Protein AF-A0A357F1Q5-F1 (afdb_monomer_lite)

pLDDT: mean 77.77, std 7.7, range [53.22, 88.0]

Radius of gyration: 19.48 Å; chains: 1; bounding box: 35×15×58 Å

Structure (mmCIF, N/CA/C/O backbone):
data_AF-A0A357F1Q5-F1
#
_entry.id   AF-A0A357F1Q5-F1
#
loop_
_atom_site.group_PDB
_atom_site.id
_atom_site.type_symbol
_atom_site.label_atom_id
_atom_site.label_alt_id
_atom_site.label_comp_id
_atom_site.label_asym_id
_atom_site.label_entity_id
_atom_site.label_seq_id
_atom_site.pdbx_PDB_ins_code
_atom_site.Cartn_x
_atom_site.Cartn_y
_atom_site.Cartn_z
_atom_site.occupancy
_atom_site.B_iso_or_equiv
_atom_site.auth_seq_id
_atom_site.auth_comp_id
_atom_site.auth_asym_id
_atom_site.auth_atom_id
_atom_site.pdbx_PDB_model_num
ATOM 1 N N . MET A 1 1 ? -4.225 5.204 6.757 1.00 65.00 1 MET A N 1
ATOM 2 C CA . MET A 1 1 ? -4.358 5.420 5.295 1.00 65.00 1 MET A CA 1
ATOM 3 C C . MET A 1 1 ? -3.337 6.413 4.748 1.00 65.00 1 MET A C 1
ATOM 5 O O . MET A 1 1 ? -2.844 6.181 3.656 1.00 65.00 1 MET A O 1
ATOM 9 N N . THR A 1 2 ? -2.955 7.461 5.487 1.00 75.06 2 THR A N 1
ATOM 10 C CA . THR A 1 2 ? -1.856 8.374 5.105 1.00 75.06 2 THR A CA 1
ATOM 11 C C . THR A 1 2 ? -0.542 7.638 4.816 1.00 75.06 2 THR A C 1
ATOM 13 O O . THR A 1 2 ? 0.046 7.842 3.760 1.00 75.06 2 THR A O 1
ATOM 16 N N . LEU A 1 3 ? -0.127 6.706 5.683 1.00 76.38 3 LEU A N 1
ATOM 17 C CA . LEU A 1 3 ? 1.082 5.894 5.473 1.00 76.38 3 LEU A CA 1
ATOM 18 C C . LEU A 1 3 ? 0.998 5.016 4.211 1.00 76.38 3 LEU A C 1
ATOM 20 O O . LEU A 1 3 ? 1.965 4.895 3.469 1.00 76.38 3 LEU A O 1
ATOM 24 N N . THR A 1 4 ? -0.177 4.447 3.937 1.00 73.75 4 THR A N 1
ATOM 25 C CA . THR A 1 4 ? -0.442 3.644 2.736 1.00 73.75 4 THR A CA 1
ATOM 26 C C . THR A 1 4 ? -0.367 4.491 1.467 1.00 73.75 4 THR A C 1
ATOM 28 O O . THR A 1 4 ? 0.176 4.049 0.461 1.00 73.75 4 THR A O 1
ATOM 31 N N . PHE A 1 5 ? -0.879 5.723 1.525 1.00 76.62 5 PHE A N 1
ATOM 32 C CA . PHE A 1 5 ? -0.848 6.665 0.411 1.00 76.62 5 PHE A CA 1
ATOM 33 C C . PHE A 1 5 ? 0.587 7.085 0.071 1.00 76.62 5 PHE A C 1
ATOM 35 O O . PHE A 1 5 ? 1.000 6.983 -1.081 1.00 76.62 5 PHE A O 1
ATOM 42 N N . PHE A 1 6 ? 1.378 7.467 1.079 1.00 82.38 6 PHE A N 1
ATOM 43 C CA . PHE A 1 6 ? 2.792 7.801 0.885 1.00 82.38 6 PHE A CA 1
ATOM 44 C C . PHE A 1 6 ? 3.627 6.592 0.444 1.00 82.38 6 PHE A C 1
ATOM 46 O O . PHE A 1 6 ? 4.441 6.719 -0.467 1.00 82.38 6 PHE A O 1
ATOM 53 N N . GLY A 1 7 ? 3.388 5.411 1.022 1.00 79.25 7 GLY A N 1
ATOM 54 C CA . GLY A 1 7 ? 4.036 4.170 0.590 1.00 79.25 7 GLY A CA 1
ATOM 55 C C . GLY A 1 7 ? 3.722 3.820 -0.867 1.00 79.25 7 GLY A C 1
ATOM 56 O O . GLY A 1 7 ? 4.626 3.462 -1.618 1.00 79.25 7 GLY A O 1
ATOM 57 N N . GLY A 1 8 ? 2.468 3.999 -1.298 1.00 77.50 8 GLY A N 1
ATOM 58 C CA . GLY A 1 8 ? 2.058 3.822 -2.692 1.00 77.50 8 GLY A CA 1
ATOM 59 C C . GLY A 1 8 ? 2.725 4.822 -3.639 1.00 77.50 8 GLY A C 1
ATOM 60 O O . GLY A 1 8 ? 3.245 4.422 -4.678 1.00 77.50 8 GLY A O 1
ATOM 61 N N . LEU A 1 9 ? 2.776 6.102 -3.260 1.00 84.06 9 LEU A N 1
ATOM 62 C CA . LEU A 1 9 ? 3.417 7.158 -4.051 1.00 84.06 9 LEU A CA 1
ATOM 63 C C . LEU A 1 9 ? 4.915 6.876 -4.275 1.00 84.06 9 LEU A C 1
ATOM 65 O O . LEU A 1 9 ? 5.414 6.958 -5.401 1.00 84.06 9 LEU A O 1
ATOM 69 N N . ILE A 1 10 ? 5.625 6.496 -3.207 1.00 86.38 10 ILE A N 1
ATOM 70 C CA . ILE A 1 10 ? 7.049 6.140 -3.257 1.00 86.38 10 ILE A CA 1
ATOM 71 C C . ILE A 1 10 ? 7.250 4.866 -4.087 1.00 86.38 10 ILE A C 1
ATOM 73 O O . ILE A 1 10 ? 8.136 4.825 -4.940 1.00 86.38 10 ILE A O 1
ATOM 77 N N . GLY A 1 11 ? 6.403 3.851 -3.892 1.00 81.62 11 GLY A N 1
ATOM 78 C CA . GLY A 1 11 ? 6.472 2.587 -4.627 1.00 81.62 11 GLY A CA 1
ATOM 79 C C . GLY A 1 11 ? 6.298 2.758 -6.138 1.00 81.62 11 GLY A C 1
ATOM 80 O O . GLY A 1 11 ? 7.088 2.212 -6.904 1.00 81.62 11 GLY A O 1
ATOM 81 N N . VAL A 1 12 ? 5.323 3.565 -6.576 1.00 81.25 12 VAL A N 1
ATOM 82 C CA . VAL A 1 12 ? 5.116 3.876 -8.003 1.00 81.25 12 VAL A CA 1
ATOM 83 C C . VAL A 1 12 ? 6.313 4.635 -8.577 1.00 81.25 12 VAL A C 1
ATOM 85 O O . VAL A 1 12 ? 6.799 4.289 -9.654 1.00 81.25 12 VAL A O 1
ATOM 88 N N . SER A 1 13 ? 6.830 5.624 -7.845 1.00 85.94 13 SER A N 1
ATOM 89 C CA . SER A 1 13 ? 7.986 6.417 -8.285 1.00 85.94 13 SER A CA 1
ATOM 90 C C . SER A 1 13 ? 9.231 5.543 -8.481 1.00 85.94 13 SER A C 1
ATOM 92 O O . SER A 1 13 ? 9.916 5.650 -9.499 1.00 85.94 13 SER A O 1
ATOM 94 N N . LEU A 1 14 ? 9.490 4.621 -7.548 1.00 85.69 14 LEU A N 1
ATOM 95 C CA . LEU A 1 14 ? 10.582 3.652 -7.657 1.00 85.69 14 LEU A CA 1
ATOM 96 C C . LEU A 1 14 ? 10.365 2.650 -8.793 1.00 85.69 14 LEU A C 1
ATOM 98 O O . LEU A 1 14 ? 11.309 2.365 -9.523 1.00 85.69 14 LEU A O 1
ATOM 102 N N . ALA A 1 15 ? 9.146 2.141 -8.985 1.00 80.31 15 ALA A N 1
ATOM 103 C CA . ALA A 1 15 ? 8.844 1.192 -10.057 1.00 80.31 15 ALA A CA 1
ATOM 104 C C . ALA A 1 15 ? 9.116 1.789 -11.449 1.00 80.31 15 ALA A C 1
ATOM 106 O O . ALA A 1 15 ? 9.737 1.141 -12.296 1.00 80.31 15 ALA A O 1
ATOM 107 N N . VAL A 1 16 ? 8.710 3.045 -11.666 1.00 81.19 16 VAL A N 1
ATOM 108 C CA . VAL A 1 16 ? 8.990 3.780 -12.909 1.00 81.19 16 VAL A CA 1
ATOM 109 C C . VAL A 1 16 ? 10.490 4.040 -13.064 1.00 81.19 16 VAL A C 1
ATOM 111 O O . VAL A 1 16 ? 11.035 3.834 -14.150 1.00 81.19 16 VAL A O 1
ATOM 114 N N . GLY A 1 17 ? 11.173 4.451 -11.990 1.00 85.81 17 GLY A N 1
ATOM 115 C CA . GLY A 1 17 ? 12.616 4.704 -12.004 1.00 85.81 17 GLY A CA 1
ATOM 116 C C . GLY A 1 17 ? 13.437 3.455 -12.332 1.00 85.81 17 GLY A C 1
ATOM 117 O O . GLY A 1 17 ? 14.278 3.489 -13.226 1.00 85.81 17 GLY A O 1
ATOM 118 N N . ILE A 1 18 ? 13.148 2.333 -11.669 1.00 84.25 18 ILE A N 1
ATOM 119 C CA . ILE A 1 18 ? 13.819 1.047 -11.902 1.00 84.25 18 ILE A CA 1
ATOM 120 C C . ILE A 1 18 ? 13.543 0.550 -13.322 1.00 84.25 18 ILE A C 1
ATOM 122 O O . ILE A 1 18 ? 14.474 0.122 -13.996 1.00 84.25 18 ILE A O 1
ATOM 126 N N . SER A 1 19 ? 12.303 0.655 -13.808 1.00 78.19 19 SER A N 1
ATOM 127 C CA . SER A 1 19 ? 11.964 0.227 -15.173 1.00 78.19 19 SER A CA 1
ATOM 128 C C . SER A 1 19 ? 12.744 1.013 -16.228 1.00 78.19 19 SER A C 1
ATOM 130 O O . SER A 1 19 ? 13.303 0.413 -17.141 1.00 78.19 19 SER A O 1
ATOM 132 N N . ASN A 1 20 ? 12.864 2.337 -16.068 1.00 80.50 20 ASN A N 1
ATOM 133 C CA . ASN A 1 20 ? 13.689 3.167 -16.952 1.00 80.50 20 ASN A CA 1
ATOM 134 C C . ASN A 1 20 ? 15.179 2.808 -16.855 1.00 80.50 20 ASN A C 1
ATOM 136 O O . ASN A 1 20 ? 15.856 2.727 -17.876 1.00 80.50 20 ASN A O 1
ATOM 140 N N . LEU A 1 21 ? 15.689 2.558 -15.644 1.00 83.06 21 LEU A N 1
ATOM 141 C CA . LEU A 1 21 ? 17.089 2.187 -15.430 1.00 83.06 21 LEU A CA 1
ATOM 142 C C . LEU A 1 21 ? 17.430 0.850 -16.105 1.00 83.06 21 LEU A C 1
ATOM 144 O O . LEU A 1 21 ? 18.462 0.728 -16.760 1.00 83.06 21 LEU A O 1
ATOM 148 N N . VAL A 1 22 ? 16.542 -0.140 -15.979 1.00 80.56 22 VAL A N 1
ATOM 149 C CA . VAL A 1 22 ? 16.674 -1.453 -16.626 1.00 80.56 22 VAL A CA 1
ATOM 150 C C . VAL A 1 22 ? 16.639 -1.312 -18.146 1.00 80.56 22 VAL A C 1
ATOM 152 O O . VAL A 1 22 ? 17.467 -1.915 -18.821 1.00 80.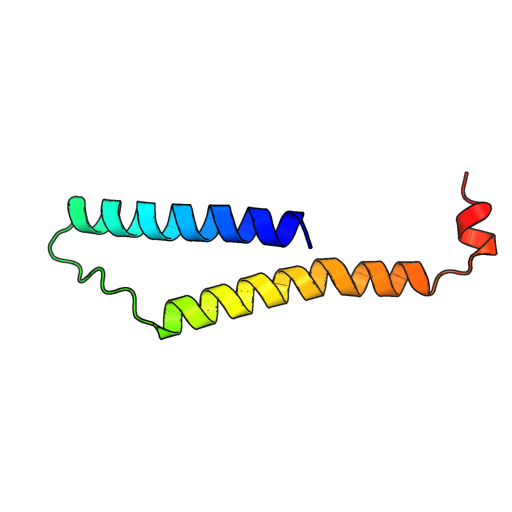56 22 VAL A O 1
ATOM 155 N N . MET A 1 23 ? 15.747 -0.474 -18.681 1.00 74.75 23 MET A N 1
ATOM 156 C CA . MET A 1 23 ? 15.646 -0.223 -20.123 1.00 74.75 23 MET A CA 1
ATOM 157 C C . MET A 1 23 ? 16.902 0.462 -20.687 1.00 74.75 23 MET A C 1
ATOM 159 O O . MET A 1 23 ? 17.288 0.209 -21.826 1.00 74.75 23 MET A O 1
ATOM 163 N N . LEU A 1 24 ? 17.563 1.298 -19.880 1.00 77.25 24 LEU A N 1
ATOM 164 C CA . LEU A 1 24 ? 18.7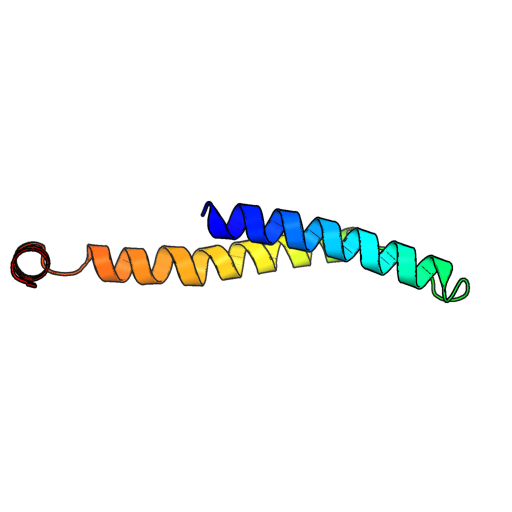98 1.991 -20.248 1.00 77.25 24 LEU A CA 1
ATOM 165 C C . LEU A 1 24 ? 20.036 1.080 -20.167 1.00 77.25 24 LEU A C 1
ATOM 167 O O . LEU A 1 24 ? 20.950 1.213 -20.977 1.00 77.25 24 LEU A O 1
ATOM 171 N N . LEU A 1 25 ? 20.065 0.152 -19.206 1.00 78.12 25 LEU A N 1
ATOM 172 C CA . LEU A 1 25 ? 21.167 -0.799 -19.006 1.00 78.12 25 LEU A CA 1
ATOM 173 C C . LEU A 1 25 ? 21.080 -2.022 -19.929 1.00 78.12 25 LEU A C 1
ATOM 175 O O . LEU A 1 25 ? 22.112 -2.572 -20.308 1.00 78.12 25 LEU A O 1
ATOM 179 N N . ILE A 1 26 ? 19.868 -2.467 -20.274 1.00 75.69 26 ILE A N 1
ATOM 180 C CA . ILE A 1 26 ? 19.632 -3.665 -21.086 1.00 75.69 26 ILE A CA 1
ATOM 181 C C . ILE A 1 26 ? 18.561 -3.350 -22.147 1.00 75.69 26 ILE A C 1
ATOM 183 O O . ILE A 1 26 ? 17.383 -3.656 -21.952 1.00 75.69 26 ILE A O 1
ATOM 187 N N . PRO A 1 27 ? 18.954 -2.782 -23.305 1.00 66.56 27 PRO A N 1
ATOM 188 C CA . PRO A 1 27 ? 18.021 -2.374 -24.364 1.00 66.56 27 PRO A CA 1
ATOM 189 C C . PRO A 1 27 ? 17.267 -3.545 -25.014 1.00 66.56 27 PRO A C 1
ATOM 191 O O . PRO A 1 27 ? 16.288 -3.346 -25.726 1.00 66.56 27 PRO A O 1
ATOM 194 N N . SER A 1 28 ? 17.753 -4.771 -24.813 1.00 64.81 28 SER A N 1
ATOM 195 C CA . SER A 1 28 ? 17.211 -6.006 -25.380 1.00 64.81 28 SER A CA 1
ATOM 196 C C . SER A 1 28 ? 16.070 -6.619 -24.564 1.00 64.81 28 SER A C 1
ATOM 198 O O . SER A 1 28 ? 15.403 -7.523 -25.066 1.00 64.81 28 SER A O 1
ATOM 200 N N . ILE A 1 29 ? 15.819 -6.150 -23.335 1.00 63.97 29 ILE A N 1
ATOM 201 C CA . ILE A 1 29 ? 14.658 -6.585 -22.553 1.00 63.97 29 ILE A CA 1
ATOM 202 C C . ILE A 1 29 ? 13.494 -5.639 -22.868 1.00 63.97 29 ILE A C 1
ATOM 204 O O . ILE A 1 29 ? 13.609 -4.437 -22.616 1.00 63.97 29 ILE A O 1
ATOM 208 N N . PRO A 1 30 ? 12.359 -6.142 -23.387 1.00 63.41 30 PRO A N 1
ATOM 209 C CA . PRO A 1 30 ? 11.169 -5.325 -23.546 1.00 63.41 30 PRO A CA 1
ATOM 210 C C . PRO A 1 30 ? 10.667 -4.912 -22.158 1.00 63.41 30 PRO A C 1
ATOM 212 O O . PRO A 1 30 ? 10.006 -5.673 -21.457 1.00 63.41 30 PRO A O 1
ATOM 215 N N . GLY A 1 31 ? 10.994 -3.685 -21.751 1.00 63.12 31 GLY A N 1
ATOM 216 C CA . GLY A 1 31 ? 10.473 -3.025 -20.551 1.00 63.12 31 GLY A CA 1
ATOM 217 C C . GLY A 1 31 ? 9.018 -2.583 -20.719 1.00 63.12 31 GLY A C 1
ATOM 218 O O . GLY A 1 31 ? 8.660 -1.463 -20.364 1.00 63.12 31 GLY A O 1
ATOM 219 N N . THR A 1 32 ? 8.178 -3.415 -21.334 1.00 67.62 32 THR A N 1
ATOM 22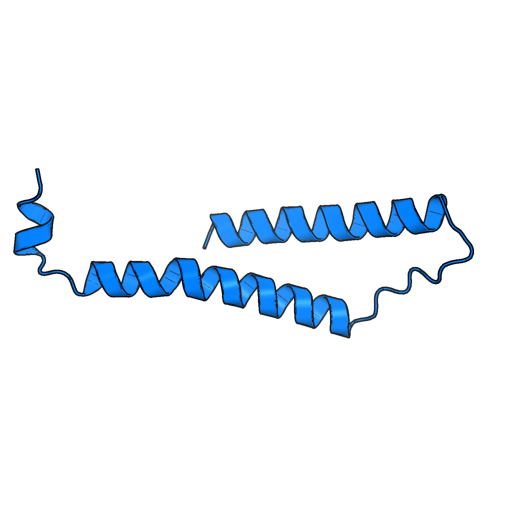0 C CA . THR A 1 32 ? 6.766 -3.110 -21.551 1.00 67.62 32 THR A CA 1
ATOM 221 C C . THR A 1 32 ? 6.011 -3.354 -20.254 1.00 67.62 32 THR A C 1
ATOM 223 O O . THR A 1 32 ? 5.677 -4.486 -19.910 1.00 67.62 32 THR A O 1
ATOM 226 N N . ILE A 1 33 ? 5.756 -2.279 -19.512 1.00 66.88 33 ILE A N 1
ATOM 227 C CA . ILE A 1 33 ? 4.867 -2.314 -18.352 1.00 66.88 33 ILE A CA 1
ATOM 228 C C . ILE A 1 33 ? 3.445 -2.522 -18.877 1.00 66.88 33 ILE A C 1
ATOM 230 O O . ILE A 1 33 ? 2.817 -1.600 -19.396 1.00 66.88 33 ILE A O 1
ATOM 234 N N . GLU A 1 34 ? 2.939 -3.746 -18.769 1.00 77.94 34 GLU A N 1
ATOM 235 C CA . GLU A 1 34 ? 1.565 -4.045 -19.155 1.00 77.94 34 GLU A CA 1
ATOM 236 C C . GLU A 1 34 ? 0.568 -3.466 -18.139 1.00 77.94 34 GLU A C 1
ATOM 238 O O . GLU A 1 34 ? 0.777 -3.507 -16.924 1.00 77.94 34 GLU A O 1
ATOM 243 N N . MET A 1 35 ? -0.560 -2.947 -18.634 1.00 76.94 35 MET A N 1
ATOM 244 C CA . MET A 1 35 ? -1.559 -2.240 -17.818 1.00 76.94 35 MET A CA 1
ATOM 245 C C . MET A 1 35 ? -2.095 -3.093 -16.650 1.00 76.94 35 MET A C 1
ATOM 247 O O . MET A 1 35 ? -2.424 -2.568 -15.586 1.00 76.94 35 MET A O 1
ATOM 251 N N . TRP A 1 36 ? -2.153 -4.419 -16.815 1.00 79.06 36 TRP A N 1
ATOM 252 C CA . TRP A 1 36 ? -2.620 -5.336 -15.772 1.00 79.06 36 TRP A CA 1
ATOM 253 C C . TRP A 1 36 ? -1.637 -5.463 -14.598 1.00 79.06 36 TRP A C 1
ATOM 255 O O . TRP A 1 36 ? -2.083 -5.625 -13.464 1.00 79.06 36 TRP A O 1
ATOM 265 N N . MET A 1 37 ? -0.325 -5.313 -14.822 1.00 80.12 37 MET A N 1
ATOM 266 C CA . MET A 1 37 ? 0.674 -5.298 -13.742 1.00 80.12 37 MET A CA 1
ATOM 267 C C . MET A 1 37 ? 0.486 -4.080 -12.833 1.00 80.12 37 MET A C 1
ATOM 269 O O . MET A 1 37 ? 0.615 -4.182 -11.613 1.00 80.12 37 MET A O 1
ATOM 273 N N . ILE A 1 38 ? 0.115 -2.933 -13.413 1.00 78.44 38 ILE A N 1
ATOM 274 C CA . ILE A 1 38 ? -0.222 -1.722 -12.653 1.00 78.44 38 ILE A CA 1
ATOM 275 C C . ILE A 1 38 ? -1.494 -1.955 -11.829 1.00 78.44 38 ILE A C 1
ATOM 277 O O . ILE A 1 38 ? -1.541 -1.608 -10.649 1.00 78.44 38 ILE A O 1
ATOM 281 N N . ALA A 1 39 ? -2.513 -2.588 -12.421 1.00 83.31 39 ALA A N 1
ATOM 282 C CA . ALA A 1 39 ? -3.745 -2.922 -11.711 1.00 83.31 39 ALA A CA 1
ATOM 283 C C . ALA A 1 39 ? -3.484 -3.864 -10.522 1.00 83.31 39 ALA A C 1
ATOM 285 O O . ALA A 1 39 ? -3.973 -3.611 -9.421 1.00 83.31 39 ALA A O 1
ATOM 286 N N . ILE A 1 40 ? -2.664 -4.904 -10.708 1.00 86.38 40 ILE A N 1
ATOM 287 C CA . ILE A 1 40 ? -2.280 -5.819 -9.625 1.00 86.38 40 ILE A CA 1
ATOM 288 C C . ILE A 1 40 ? -1.495 -5.087 -8.537 1.00 86.38 40 ILE A C 1
ATOM 290 O O . ILE A 1 40 ? -1.793 -5.276 -7.358 1.00 86.38 40 ILE A O 1
ATOM 294 N N . SER A 1 41 ? -0.532 -4.231 -8.893 1.00 80.31 41 SER A N 1
ATOM 295 C CA . SER A 1 41 ? 0.261 -3.514 -7.886 1.00 80.31 41 SER A CA 1
ATOM 296 C C . SER A 1 41 ? -0.609 -2.589 -7.024 1.00 80.31 41 SER A C 1
ATOM 298 O O . SER A 1 41 ? -0.446 -2.553 -5.801 1.00 80.31 41 SER A O 1
ATOM 300 N N . LEU A 1 42 ? -1.600 -1.920 -7.627 1.00 81.38 42 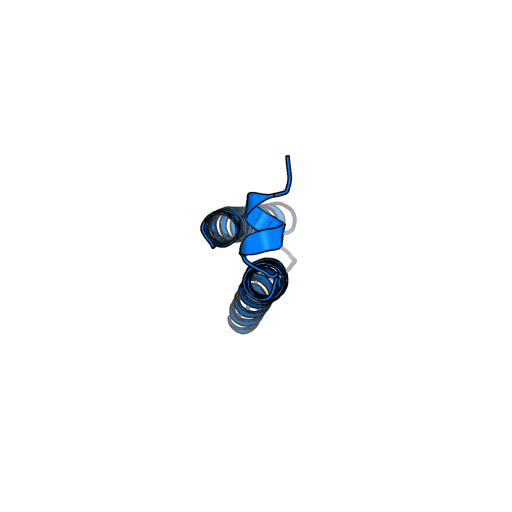LEU A N 1
ATOM 301 C CA . LEU A 1 42 ? -2.586 -1.110 -6.910 1.00 81.38 42 LEU A CA 1
ATOM 302 C C . LEU A 1 42 ? -3.463 -1.956 -5.985 1.00 81.38 42 LEU A C 1
ATOM 304 O O . LEU A 1 42 ? -3.621 -1.609 -4.813 1.00 81.38 42 LEU A O 1
ATOM 308 N N . VAL A 1 43 ? -4.001 -3.073 -6.481 1.00 88.00 43 VAL A N 1
ATOM 309 C CA . VAL A 1 43 ? -4.847 -3.981 -5.688 1.00 88.00 43 VAL A CA 1
ATOM 310 C C . VAL A 1 43 ? -4.082 -4.526 -4.486 1.00 88.00 43 VAL A C 1
ATOM 312 O O . VAL A 1 43 ? -4.600 -4.510 -3.370 1.00 88.00 43 VAL A O 1
ATOM 315 N N . VAL A 1 44 ? -2.837 -4.957 -4.688 1.00 86.88 44 VAL A N 1
ATOM 316 C CA . VAL A 1 44 ? -1.983 -5.473 -3.614 1.00 86.88 44 VAL A CA 1
ATOM 317 C C . VAL A 1 44 ? -1.666 -4.376 -2.595 1.00 86.88 44 VAL A C 1
ATOM 319 O O . VAL A 1 44 ? -1.828 -4.599 -1.397 1.00 86.88 44 VAL A O 1
ATOM 322 N N . SER A 1 45 ? -1.292 -3.173 -3.043 1.00 81.69 45 SER A N 1
ATOM 323 C CA . SER A 1 45 ? -1.001 -2.035 -2.158 1.00 81.69 45 SER A CA 1
ATOM 324 C C . SER A 1 45 ? -2.205 -1.651 -1.283 1.00 81.69 45 SER A C 1
ATOM 326 O O . SER A 1 45 ? -2.088 -1.528 -0.058 1.00 81.69 45 SER A O 1
ATOM 328 N N . ILE A 1 46 ? -3.393 -1.546 -1.889 1.00 82.81 46 ILE A N 1
ATOM 329 C CA . ILE A 1 46 ? -4.647 -1.261 -1.179 1.00 82.81 46 ILE A CA 1
ATOM 330 C C . ILE A 1 46 ? -4.995 -2.404 -0.219 1.00 82.81 46 ILE A C 1
ATOM 332 O O . ILE A 1 46 ? -5.346 -2.149 0.934 1.00 82.81 46 ILE A O 1
ATOM 336 N N . GLY A 1 47 ? -4.870 -3.656 -0.665 1.00 87.50 47 GLY A N 1
ATOM 337 C CA . GLY A 1 47 ? -5.161 -4.842 0.138 1.00 87.50 47 GLY A CA 1
ATOM 338 C C . GLY A 1 47 ? -4.312 -4.906 1.405 1.00 87.50 47 GLY A C 1
ATOM 339 O O . GLY A 1 47 ? -4.853 -5.051 2.501 1.00 87.50 47 GLY A O 1
ATOM 340 N N . ILE A 1 48 ? -2.997 -4.704 1.280 1.00 85.06 48 ILE A N 1
ATOM 341 C CA . ILE A 1 48 ? -2.074 -4.640 2.422 1.00 85.06 48 ILE A CA 1
ATOM 342 C C . ILE A 1 48 ? -2.472 -3.486 3.355 1.00 85.06 48 ILE A C 1
ATOM 344 O O . ILE A 1 48 ? -2.602 -3.679 4.565 1.00 85.06 48 ILE A O 1
ATOM 348 N N . GLY A 1 49 ? -2.743 -2.300 2.806 1.00 81.69 49 GLY A N 1
ATOM 349 C CA . GLY A 1 49 ? -3.174 -1.139 3.585 1.00 81.69 49 GLY A CA 1
ATOM 350 C C . GLY A 1 49 ? -4.466 -1.349 4.374 1.00 81.69 49 GLY A C 1
ATOM 351 O O . GLY A 1 49 ? -4.578 -0.888 5.510 1.00 81.69 49 GLY A O 1
ATOM 352 N N . LEU A 1 50 ? -5.437 -2.056 3.796 1.00 84.62 50 LEU A N 1
ATOM 353 C CA . LEU A 1 50 ? -6.696 -2.387 4.456 1.00 84.62 50 LEU A CA 1
ATOM 354 C C . LEU A 1 50 ? -6.510 -3.466 5.521 1.00 84.62 50 LEU A C 1
ATOM 356 O O . LEU A 1 50 ? -7.018 -3.306 6.627 1.00 84.62 50 LEU A O 1
ATOM 360 N N . ILE A 1 51 ? -5.756 -4.528 5.232 1.00 84.81 51 ILE A N 1
ATOM 361 C CA . ILE A 1 51 ? -5.485 -5.606 6.193 1.00 84.81 51 ILE A CA 1
ATOM 362 C C . ILE A 1 51 ? -4.797 -5.033 7.435 1.00 84.81 51 ILE A C 1
ATOM 364 O O . ILE A 1 51 ? -5.302 -5.190 8.544 1.00 84.81 51 ILE A O 1
ATOM 368 N N . PHE A 1 52 ? -3.702 -4.295 7.261 1.00 81.44 52 PHE A N 1
ATOM 369 C CA . PHE A 1 52 ? -2.935 -3.757 8.387 1.00 81.44 52 PHE A CA 1
ATOM 370 C C . PHE A 1 52 ? -3.493 -2.452 8.966 1.00 81.44 52 PHE A C 1
ATOM 372 O O . PHE A 1 52 ? -3.088 -2.058 10.051 1.00 81.44 52 PHE A O 1
ATOM 379 N N . GLY A 1 53 ? -4.414 -1.765 8.287 1.00 81.19 53 GLY A N 1
ATOM 380 C CA . GLY A 1 53 ? -5.048 -0.550 8.807 1.00 81.19 53 GLY A CA 1
ATOM 381 C C . GLY A 1 53 ? -6.393 -0.812 9.481 1.00 81.19 53 GLY A C 1
ATOM 382 O O . GLY A 1 53 ? -6.660 -0.314 10.571 1.00 81.19 53 GLY A O 1
ATOM 383 N N . VAL A 1 54 ? -7.251 -1.607 8.840 1.00 83.88 54 VAL A N 1
ATOM 384 C CA . VAL A 1 54 ? -8.648 -1.792 9.250 1.00 83.88 54 VAL A CA 1
ATOM 385 C C . VAL A 1 54 ? -8.801 -2.935 10.248 1.00 83.88 54 VAL A C 1
ATOM 387 O O . VAL A 1 54 ? -9.565 -2.786 11.199 1.00 83.88 54 VAL A O 1
ATOM 390 N N . LEU A 1 55 ? -8.085 -4.057 10.099 1.00 81.50 55 LEU A N 1
ATOM 391 C CA . LEU A 1 55 ? -8.167 -5.148 11.082 1.00 81.50 55 LEU A CA 1
ATOM 392 C C . LEU A 1 55 ? -7.739 -4.719 12.497 1.00 81.50 55 LEU A C 1
ATOM 394 O O . LEU A 1 55 ? -8.510 -4.982 13.425 1.00 81.50 55 LEU A O 1
ATOM 398 N N . PRO A 1 56 ? -6.595 -4.034 12.714 1.00 80.81 56 PRO A N 1
ATOM 399 C CA . PRO A 1 56 ? -6.235 -3.591 14.058 1.00 80.81 56 PRO A CA 1
ATOM 400 C C . PRO A 1 56 ? -7.174 -2.501 14.577 1.00 80.81 56 PRO A C 1
ATOM 402 O O . PRO A 1 56 ? -7.566 -2.564 15.738 1.00 80.81 56 PRO A O 1
ATOM 405 N N . ALA A 1 57 ? -7.621 -1.567 13.728 1.00 84.25 57 ALA A N 1
ATOM 406 C CA . ALA A 1 57 ? -8.587 -0.542 14.131 1.00 84.25 57 ALA A CA 1
ATOM 407 C C . ALA A 1 57 ? -9.924 -1.153 14.584 1.00 84.25 57 ALA A C 1
ATOM 409 O O . ALA A 1 57 ? -10.482 -0.745 15.599 1.00 84.25 57 ALA A O 1
ATOM 410 N N . ARG A 1 58 ? -10.416 -2.186 13.884 1.00 82.31 58 ARG A N 1
ATOM 411 C CA . ARG A 1 58 ? -11.622 -2.928 14.294 1.00 82.31 58 ARG A CA 1
ATOM 412 C C . ARG A 1 58 ? -11.417 -3.705 15.588 1.00 82.31 58 ARG A C 1
ATOM 414 O O . ARG A 1 58 ? -12.373 -3.855 16.343 1.00 82.31 58 ARG A O 1
ATOM 421 N N . LYS A 1 59 ? -10.207 -4.210 15.838 1.00 81.44 59 LYS A N 1
ATOM 422 C CA . LYS A 1 59 ? -9.869 -4.881 17.098 1.00 81.44 59 LYS A CA 1
ATOM 423 C C . LYS A 1 59 ? -9.850 -3.880 18.259 1.00 81.44 59 LYS A C 1
ATOM 425 O O . LYS A 1 59 ? -10.439 -4.169 19.289 1.00 81.44 59 LYS A O 1
ATOM 430 N N . ALA A 1 60 ? -9.273 -2.694 18.055 1.00 82.44 60 ALA A N 1
ATOM 431 C CA . ALA A 1 60 ? -9.256 -1.618 19.046 1.00 82.44 60 ALA A CA 1
ATOM 432 C C . ALA A 1 60 ? -10.661 -1.073 19.351 1.00 82.44 60 ALA A C 1
ATOM 434 O O . ALA A 1 60 ? -11.013 -0.896 20.508 1.00 82.44 60 ALA A O 1
ATOM 435 N N . ALA A 1 61 ? -11.502 -0.887 18.330 1.00 84.12 61 ALA A N 1
ATOM 436 C CA . ALA A 1 61 ? -12.870 -0.388 18.496 1.00 84.12 61 ALA A CA 1
ATOM 437 C C . ALA A 1 61 ? -13.820 -1.366 19.218 1.00 84.12 61 ALA A C 1
ATOM 439 O O . ALA A 1 61 ? -14.921 -0.976 19.593 1.00 84.12 61 ALA A O 1
ATOM 440 N N . LYS A 1 62 ? -13.430 -2.639 19.363 1.00 81.81 62 LYS A N 1
ATOM 441 C CA . LYS A 1 62 ? -14.185 -3.661 20.104 1.00 81.81 62 LYS A CA 1
ATOM 442 C C . LYS A 1 62 ? -13.701 -3.856 21.543 1.00 81.81 62 LYS A C 1
ATOM 444 O O . LYS A 1 62 ? -14.301 -4.663 22.246 1.00 81.81 62 LYS A O 1
ATOM 449 N N . LEU A 1 63 ? -12.622 -3.188 21.955 1.00 79.12 63 LEU A N 1
ATOM 450 C CA . LEU A 1 63 ? -12.186 -3.208 23.350 1.00 79.12 63 LEU A CA 1
ATOM 451 C C . LEU A 1 63 ? -13.159 -2.393 24.198 1.00 79.12 63 LEU A C 1
ATOM 453 O O . LEU A 1 63 ? -13.718 -1.398 23.730 1.00 79.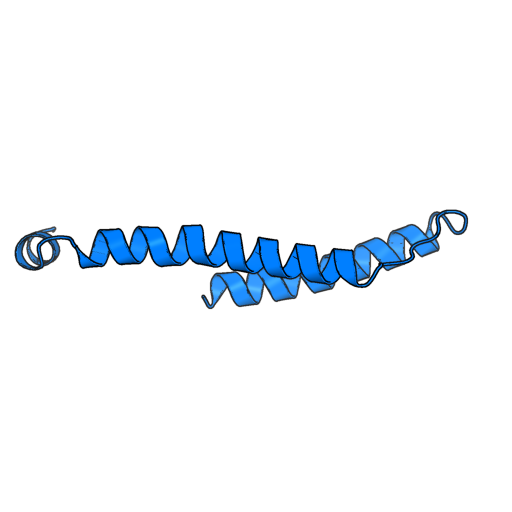12 63 LEU A O 1
ATOM 457 N N . ASP A 1 64 ? -13.369 -2.836 25.435 1.00 80.75 64 ASP A N 1
ATOM 458 C CA . ASP A 1 64 ? -14.265 -2.151 26.354 1.00 80.75 64 ASP A CA 1
ATOM 459 C C . ASP A 1 64 ? -13.694 -0.751 26.648 1.00 80.75 64 ASP A C 1
ATOM 461 O O . ASP A 1 64 ? -12.558 -0.634 27.118 1.00 80.75 64 ASP A O 1
ATOM 465 N N . PRO A 1 65 ? -14.437 0.338 26.384 1.00 68.38 65 PRO A N 1
ATOM 466 C CA . PRO A 1 65 ? -13.920 1.700 26.524 1.00 68.38 65 PRO A CA 1
ATOM 467 C C . PRO A 1 65 ? -13.509 2.034 27.965 1.00 68.38 65 PRO A C 1
ATOM 469 O O . PRO A 1 65 ? -12.645 2.883 28.177 1.00 68.38 65 PRO A O 1
ATOM 472 N N . ILE A 1 66 ? -14.087 1.337 28.949 1.00 70.81 66 ILE A N 1
ATOM 473 C CA . ILE A 1 66 ? -13.708 1.434 30.364 1.00 70.81 66 ILE A CA 1
ATOM 474 C C . ILE A 1 66 ? -12.314 0.834 30.595 1.00 70.81 66 ILE A C 1
ATOM 476 O O . ILE A 1 66 ? -11.546 1.380 31.379 1.00 70.81 66 ILE A O 1
ATOM 480 N N . GLU A 1 67 ? -11.965 -0.255 29.904 1.00 69.19 67 GLU A N 1
ATOM 481 C CA . GLU A 1 67 ? -10.639 -0.873 29.977 1.00 69.19 67 GLU A CA 1
ATOM 482 C C . GLU A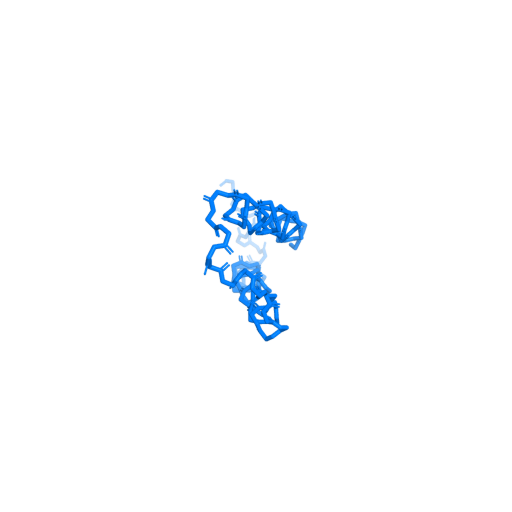 1 67 ? -9.600 0.038 29.306 1.00 69.19 67 GLU A C 1
ATOM 484 O O . GLU A 1 67 ? -8.589 0.361 29.921 1.00 69.19 67 GLU A O 1
ATOM 489 N N . CYS A 1 68 ? -9.894 0.578 28.114 1.00 65.94 68 CYS A N 1
ATOM 490 C CA . CYS A 1 68 ? -9.002 1.493 27.382 1.00 65.94 68 CYS A CA 1
ATOM 491 C C . CYS A 1 68 ? -8.674 2.807 28.114 1.00 65.94 68 CYS A C 1
ATOM 493 O O . CYS A 1 68 ? -7.606 3.363 27.880 1.00 65.94 68 CYS A O 1
ATOM 495 N N . LEU A 1 69 ? -9.571 3.312 28.969 1.00 65.75 69 LEU A N 1
ATOM 496 C CA . LEU A 1 69 ? -9.346 4.514 29.791 1.00 65.75 69 LEU A CA 1
ATOM 497 C C . LEU A 1 69 ? -8.652 4.220 31.127 1.00 65.75 69 LEU A C 1
ATOM 499 O O . LEU A 1 69 ? -8.205 5.147 31.798 1.00 65.75 69 LEU A O 1
ATOM 503 N N . ARG A 1 70 ? -8.611 2.947 31.532 1.00 70.75 70 ARG A N 1
ATOM 504 C CA . ARG A 1 70 ? -8.011 2.481 32.789 1.00 70.75 70 ARG A CA 1
ATOM 505 C C . ARG A 1 70 ? -6.632 1.851 32.582 1.00 70.75 70 ARG A C 1
ATOM 507 O O . ARG A 1 70 ? -5.965 1.533 33.562 1.00 70.75 70 ARG A O 1
ATOM 514 N N . TYR A 1 71 ? -6.221 1.691 31.323 1.00 56.47 71 TYR A N 1
ATOM 515 C CA . TYR A 1 71 ? -4.826 1.536 30.935 1.00 56.47 71 TYR A CA 1
ATOM 516 C C . TYR A 1 71 ? -4.087 2.852 31.212 1.00 56.47 71 TYR A C 1
ATOM 518 O O . TYR A 1 71 ? -4.091 3.769 30.390 1.00 56.47 71 TYR A O 1
ATOM 526 N N . GLU A 1 72 ? -3.496 2.936 32.402 1.00 53.22 72 GLU A N 1
ATOM 527 C CA . GLU A 1 72 ? -2.185 3.577 32.554 1.00 53.22 72 GLU A CA 1
ATOM 528 C C . GLU A 1 72 ? -1.113 2.752 31.821 1.00 53.22 72 GLU A C 1
ATOM 530 O O . GLU A 1 72 ? -1.251 1.503 31.775 1.00 53.22 72 GLU A O 1
#

Sequence (72 aa):
MTLTFFGGLIGVSLAVGISNLVMLLIPSIPGTIEMWMIAISLVVSIGIGLIFGVLPARKAAKLDPIECLRYE

Foldseek 3Di:
DVVLVVVLVVVVVVVVVVLVVCCVVPVPDPSDPDPVVVVVVVVVSVVVCCVVPVVVVVVVVPPDVVVVVVPD

Secondary structure (DSSP, 8-state):
-HHHHHHHHHHHHHHHHHHHHHHHH-TTS-----HHHHHHHHHHHHHHHHHHHHHHHHHHTTS-HHHHHH--